Protein AF-A0A7S2HFU8-F1 (afdb_monomer_lite)

Radius of gyration: 15.91 Å; chains: 1; bounding box: 35×36×47 Å

Secondary structure (DSSP, 8-state):
--------EEEPP-TTT--HHHHHHHHHHHHHH--TTSTTEEEEEEEESSSSEEEEEEEE-TTTTT----TT---EEEEEEEEEETTTTEEEEEEE-TTS-EEEEEEEEEEETTEEEEEEEEEESS---TTT-S-HHHHHHHHHHHHHH--S---EEE--

Structure (mmCIF, N/CA/C/O backbone):
data_AF-A0A7S2HFU8-F1
#
_entry.id   AF-A0A7S2HFU8-F1
#
loop_
_atom_site.group_PDB
_atom_site.id
_atom_site.type_symbol
_atom_site.label_atom_id
_atom_site.label_alt_id
_atom_site.label_comp_id
_atom_site.label_asym_id
_atom_site.label_entity_id
_atom_site.label_seq_id
_atom_site.pdbx_PDB_ins_code
_atom_site.Cartn_x
_atom_si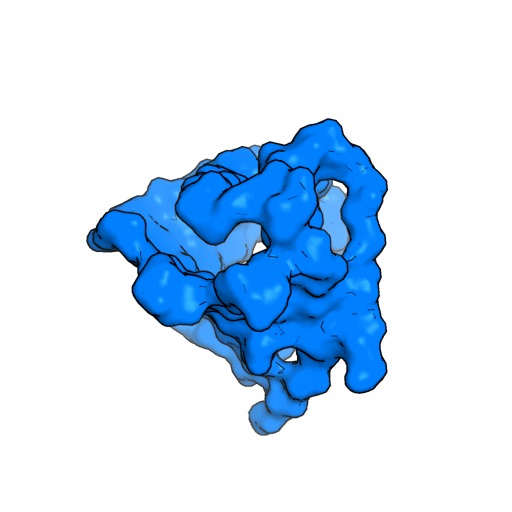te.Cartn_y
_atom_site.Cartn_z
_atom_site.occupancy
_atom_site.B_iso_or_equiv
_atom_site.auth_seq_id
_atom_site.auth_comp_id
_atom_site.auth_asym_id
_atom_site.auth_atom_id
_atom_site.pdbx_PDB_model_num
ATOM 1 N N . SER A 1 1 ? 15.211 -19.996 2.465 1.00 38.84 1 SER A N 1
ATOM 2 C CA . SER A 1 1 ? 14.109 -19.028 2.596 1.00 38.84 1 SER A CA 1
ATOM 3 C C . SER A 1 1 ? 14.460 -18.117 3.744 1.00 38.84 1 SER A C 1
ATOM 5 O O . SER A 1 1 ? 14.375 -18.555 4.884 1.00 38.84 1 SER A O 1
ATOM 7 N N . THR A 1 2 ? 14.974 -16.926 3.469 1.00 36.75 2 THR A N 1
ATOM 8 C CA . THR A 1 2 ? 15.352 -16.005 4.541 1.00 36.75 2 THR A CA 1
ATOM 9 C C . THR A 1 2 ? 14.091 -15.264 4.955 1.00 36.75 2 THR A C 1
ATOM 11 O O . THR A 1 2 ? 13.624 -14.380 4.246 1.00 36.75 2 THR A O 1
ATOM 14 N N . VAL A 1 3 ? 13.471 -15.701 6.051 1.00 37.56 3 VAL A N 1
ATOM 15 C CA . VAL A 1 3 ? 12.440 -14.910 6.723 1.00 37.56 3 VAL A CA 1
ATOM 16 C C . VAL A 1 3 ? 13.196 -13.805 7.443 1.00 37.56 3 VAL A C 1
ATOM 18 O O . VAL A 1 3 ? 13.831 -14.053 8.462 1.00 37.56 3 VAL A O 1
ATOM 21 N N . PHE A 1 4 ? 13.204 -12.610 6.868 1.00 43.62 4 PHE A N 1
ATOM 22 C CA . PHE A 1 4 ? 13.534 -11.421 7.632 1.00 43.62 4 PHE A CA 1
ATOM 23 C C . PHE A 1 4 ? 12.264 -11.040 8.388 1.00 43.62 4 PHE A C 1
ATOM 25 O O . PHE A 1 4 ? 11.339 -10.483 7.807 1.00 43.62 4 PHE A O 1
ATOM 32 N N . GLU A 1 5 ? 12.188 -11.394 9.670 1.00 43.56 5 GLU A N 1
ATOM 33 C CA . GLU A 1 5 ? 11.327 -10.665 10.602 1.00 43.56 5 GLU A CA 1
ATOM 34 C C . GLU A 1 5 ? 11.943 -9.271 10.756 1.00 43.56 5 GLU A C 1
ATOM 36 O O . GLU A 1 5 ? 12.811 -9.033 11.593 1.00 43.56 5 GLU A O 1
ATOM 41 N N . THR A 1 6 ? 11.587 -8.358 9.856 1.00 47.84 6 THR A N 1
ATOM 42 C CA . THR A 1 6 ? 12.021 -6.966 9.927 1.00 47.84 6 THR A CA 1
ATOM 43 C C . THR A 1 6 ? 10.998 -6.152 10.704 1.00 47.84 6 THR A C 1
ATOM 45 O O . THR A 1 6 ? 9.872 -5.981 10.253 1.00 47.84 6 THR A O 1
ATOM 48 N N . GLN A 1 7 ? 11.440 -5.663 11.867 1.00 51.62 7 GLN A N 1
ATOM 49 C CA . GLN A 1 7 ? 11.033 -4.427 12.545 1.00 51.62 7 GLN A CA 1
ATOM 50 C C . GLN A 1 7 ? 9.552 -4.040 12.408 1.00 51.62 7 GLN A C 1
ATOM 52 O O . GLN A 1 7 ? 9.125 -3.448 11.415 1.00 51.62 7 GLN A O 1
ATOM 57 N N . ALA A 1 8 ? 8.788 -4.308 13.469 1.00 62.09 8 ALA A N 1
ATOM 58 C CA . ALA A 1 8 ? 7.419 -3.841 13.619 1.00 62.09 8 ALA A CA 1
ATOM 59 C C . ALA A 1 8 ? 7.393 -2.302 13.618 1.00 62.09 8 ALA A C 1
ATOM 61 O O . ALA A 1 8 ? 7.731 -1.643 14.604 1.00 62.09 8 ALA A O 1
ATOM 62 N N . PHE A 1 9 ? 7.013 -1.708 12.487 1.00 71.69 9 PHE A N 1
ATOM 63 C CA . PHE A 1 9 ? 6.627 -0.302 12.450 1.00 71.69 9 PHE A CA 1
ATOM 64 C C . PHE A 1 9 ? 5.328 -0.162 13.224 1.00 71.69 9 PHE A C 1
ATOM 66 O O . PHE A 1 9 ? 4.345 -0.809 12.867 1.00 71.69 9 PHE A O 1
ATOM 73 N N . VAL A 1 10 ? 5.328 0.678 14.255 1.00 79.12 10 VAL A N 1
ATOM 74 C CA . VAL A 1 10 ? 4.144 0.966 15.066 1.00 79.12 10 VAL A CA 1
ATOM 75 C C . VAL A 1 10 ? 3.966 2.474 15.129 1.00 79.12 10 VAL A C 1
ATOM 77 O O . VAL A 1 10 ? 4.900 3.209 15.464 1.00 79.12 10 VAL A O 1
ATOM 80 N N . THR A 1 11 ? 2.772 2.948 14.782 1.00 79.69 11 THR A N 1
ATOM 81 C CA . THR A 1 11 ? 2.426 4.361 14.960 1.00 79.69 11 THR A CA 1
ATOM 82 C C . THR A 1 11 ? 2.203 4.667 16.439 1.00 79.69 11 THR A C 1
ATOM 84 O O . THR A 1 11 ? 1.722 3.817 17.194 1.00 79.69 11 THR A O 1
ATOM 87 N N . SER A 1 12 ? 2.450 5.912 16.848 1.00 81.62 12 SER A N 1
ATOM 88 C CA . SER A 1 12 ? 1.861 6.443 18.083 1.00 81.62 12 SER A CA 1
ATOM 89 C C . SER A 1 12 ? 0.327 6.287 18.069 1.00 81.62 12 SER A C 1
ATOM 91 O O . SER A 1 12 ? -0.254 6.156 16.983 1.00 81.62 12 SER A O 1
ATOM 93 N N . PRO A 1 13 ? -0.341 6.293 19.241 1.00 87.56 13 PRO A N 1
ATOM 94 C CA . PRO A 1 13 ? -1.799 6.317 19.320 1.00 87.56 13 PRO A CA 1
ATOM 95 C C . PRO A 1 13 ? -2.409 7.420 18.446 1.00 87.56 13 PRO A C 1
ATOM 97 O O . PRO A 1 13 ? -1.928 8.552 18.418 1.00 87.56 13 PRO A O 1
ATOM 100 N N . LEU A 1 14 ? -3.462 7.068 17.717 1.00 84.62 14 LEU A N 1
ATOM 101 C CA . LEU A 1 14 ? -4.133 7.892 16.713 1.00 84.62 14 LEU A CA 1
ATOM 102 C C . LEU A 1 14 ? -5.504 8.384 17.189 1.00 84.62 14 LEU A C 1
ATOM 104 O O . LEU A 1 14 ? -6.190 9.087 16.447 1.00 84.62 14 LEU A O 1
ATOM 108 N N . ASP A 1 15 ? -5.896 8.023 18.412 1.00 87.56 15 ASP A N 1
ATOM 109 C CA . ASP A 1 15 ? -7.212 8.280 19.002 1.00 87.56 15 ASP A CA 1
ATOM 110 C C . ASP A 1 15 ? -7.565 9.777 19.033 1.00 87.56 15 ASP A C 1
ATOM 112 O O . ASP A 1 15 ? -8.715 10.159 18.829 1.00 87.56 15 ASP A O 1
ATOM 116 N N . GLU A 1 16 ? -6.570 10.648 19.224 1.00 85.31 16 GLU A N 1
ATOM 117 C CA . GLU A 1 16 ? -6.755 12.108 19.218 1.00 85.31 16 GLU A CA 1
ATOM 118 C C . GLU A 1 16 ? -6.936 12.698 17.806 1.00 85.31 16 GLU A C 1
ATOM 120 O O . GLU A 1 16 ? -7.362 13.843 17.648 1.00 85.31 16 GLU A O 1
ATOM 125 N N . LEU A 1 17 ? -6.595 11.934 16.765 1.00 82.38 17 LEU A N 1
ATOM 126 C CA . LEU A 1 17 ? -6.548 12.397 15.377 1.00 82.38 17 LEU A CA 1
ATOM 127 C C . LEU A 1 17 ? -7.788 11.962 14.588 1.00 82.38 17 LEU A C 1
ATOM 129 O O . LEU A 1 17 ? -8.306 12.711 13.748 1.00 82.38 17 LEU A O 1
ATOM 133 N N . CYS A 1 18 ? -8.265 10.743 14.838 1.00 84.06 18 CYS A N 1
ATOM 134 C CA . CYS A 1 18 ? -9.417 10.159 14.163 1.00 84.06 18 CYS A CA 1
ATOM 135 C C . CYS A 1 18 ? -10.001 8.979 14.946 1.00 84.06 18 CYS A C 1
ATOM 137 O O . CYS A 1 18 ? -9.353 8.426 15.825 1.00 84.06 18 CYS A O 1
ATOM 139 N N . ASP A 1 19 ? -11.209 8.557 14.571 1.00 89.31 19 ASP A N 1
ATOM 140 C CA . ASP A 1 19 ? -11.749 7.260 14.975 1.00 89.31 19 ASP A CA 1
ATOM 141 C C . ASP A 1 19 ? -11.375 6.158 13.964 1.00 89.31 19 ASP A C 1
ATOM 143 O O . ASP A 1 19 ? -10.902 6.418 12.852 1.00 89.31 19 ASP A O 1
ATOM 147 N N . TYR A 1 20 ? -11.639 4.905 14.336 1.00 88.56 20 TYR A N 1
ATOM 148 C CA . TYR A 1 20 ? -11.375 3.742 13.488 1.00 88.56 20 TYR A CA 1
ATOM 149 C C . TYR A 1 20 ? -12.081 3.794 12.123 1.00 88.56 20 TYR A C 1
ATOM 151 O O . TYR A 1 20 ? -11.515 3.380 11.112 1.00 88.56 20 TYR A O 1
ATOM 159 N N . GLN A 1 21 ? -13.320 4.292 12.069 1.00 89.31 21 GLN A N 1
ATOM 160 C CA . GLN A 1 21 ? -14.101 4.334 10.828 1.00 89.31 21 GLN A CA 1
ATOM 161 C C . GLN A 1 21 ? -13.483 5.310 9.829 1.00 89.31 21 GLN A C 1
ATOM 163 O O . GLN A 1 21 ? -13.350 4.995 8.643 1.00 89.31 21 GLN A O 1
ATOM 168 N N . ARG A 1 22 ? -13.075 6.481 10.319 1.00 85.81 22 ARG A N 1
ATOM 169 C CA . ARG A 1 22 ? -12.369 7.493 9.550 1.00 85.81 22 ARG A CA 1
ATOM 170 C C . ARG A 1 22 ? -10.996 6.988 9.129 1.00 85.81 22 ARG A C 1
ATOM 172 O O . ARG A 1 22 ? -10.704 7.062 7.941 1.00 85.81 22 ARG A O 1
ATOM 179 N N . LEU A 1 23 ? -10.208 6.415 10.042 1.00 84.06 23 LEU A N 1
ATOM 180 C CA . LEU A 1 23 ? -8.900 5.840 9.712 1.00 84.06 23 LEU A CA 1
ATOM 181 C C . LEU A 1 23 ? -9.016 4.821 8.576 1.00 84.06 23 LEU A C 1
ATOM 183 O O . LEU A 1 23 ? -8.291 4.908 7.593 1.00 84.06 23 LEU A O 1
ATOM 187 N N . TRP A 1 24 ? -9.985 3.908 8.656 1.00 85.75 24 TRP A N 1
ATOM 188 C CA . TRP A 1 24 ? -10.188 2.890 7.627 1.00 85.75 24 TRP A CA 1
ATOM 189 C C . TRP A 1 24 ? -10.563 3.472 6.259 1.00 85.75 24 TRP A C 1
ATOM 191 O O . TRP A 1 24 ? -10.103 2.996 5.221 1.00 85.75 24 TRP A O 1
ATOM 201 N N . LYS A 1 25 ? -11.390 4.523 6.244 1.00 84.38 25 LYS A N 1
ATOM 202 C CA . LYS A 1 25 ? -11.740 5.235 5.011 1.00 84.38 25 LYS A CA 1
ATOM 203 C C . LYS A 1 25 ? -10.510 5.899 4.386 1.00 84.38 25 LYS A C 1
ATOM 205 O O . LYS A 1 25 ? -10.311 5.772 3.179 1.00 84.38 25 LYS A O 1
ATOM 210 N N . GLU A 1 26 ? -9.688 6.562 5.197 1.00 80.12 26 GLU A N 1
ATOM 211 C CA . GLU A 1 26 ? -8.453 7.207 4.739 1.00 80.12 26 GLU A CA 1
ATOM 212 C C . GLU A 1 26 ? -7.406 6.179 4.286 1.00 80.12 26 GLU A C 1
ATOM 214 O O . GLU A 1 26 ? -6.749 6.406 3.280 1.00 80.12 26 GLU A O 1
ATOM 219 N N . ILE A 1 27 ? -7.298 5.017 4.945 1.00 80.19 27 ILE A N 1
ATOM 220 C CA . ILE A 1 27 ? -6.466 3.885 4.497 1.00 80.19 27 ILE A CA 1
ATOM 221 C C . ILE A 1 27 ? -6.861 3.474 3.076 1.00 80.19 27 ILE A C 1
ATOM 223 O O . ILE A 1 27 ? -6.029 3.427 2.170 1.00 80.19 27 ILE A O 1
ATOM 227 N N . HIS A 1 28 ? -8.149 3.188 2.878 1.00 79.31 28 HIS A N 1
ATOM 228 C CA . HIS A 1 28 ? -8.668 2.735 1.594 1.00 79.31 28 HIS A CA 1
ATOM 229 C C . HIS A 1 28 ? -8.451 3.781 0.491 1.00 79.31 28 HIS A C 1
ATOM 231 O O . HIS A 1 28 ? -8.098 3.438 -0.637 1.00 79.31 28 HIS A O 1
ATOM 237 N N . GLN A 1 29 ? -8.650 5.062 0.811 1.00 78.94 29 GLN A N 1
ATOM 238 C CA . GLN A 1 29 ? -8.412 6.158 -0.121 1.00 78.94 29 GLN A CA 1
ATOM 239 C C . GLN A 1 29 ? -6.917 6.339 -0.412 1.00 78.94 29 GLN A C 1
ATOM 241 O O . GLN A 1 29 ? -6.538 6.339 -1.579 1.00 78.94 29 GLN A O 1
ATOM 246 N N . GLY A 1 30 ? -6.070 6.411 0.616 1.00 76.25 30 GLY A N 1
ATOM 247 C CA . GLY A 1 30 ? -4.629 6.642 0.511 1.00 76.25 30 GLY A CA 1
ATOM 248 C C . GLY A 1 30 ? -3.929 5.603 -0.360 1.00 76.25 30 GLY A C 1
ATOM 249 O O . GLY A 1 30 ? -3.219 5.973 -1.294 1.00 76.25 30 GLY A O 1
ATOM 250 N N . ILE A 1 31 ? -4.235 4.311 -0.168 1.00 77.06 31 ILE A N 1
ATOM 251 C CA . ILE A 1 31 ? -3.701 3.231 -1.020 1.00 77.06 31 ILE A CA 1
ATOM 252 C C . ILE A 1 31 ? -4.099 3.427 -2.496 1.00 77.06 31 ILE A C 1
ATOM 254 O O . ILE A 1 31 ? -3.375 3.026 -3.402 1.00 77.06 31 ILE A O 1
ATOM 258 N N . ARG A 1 32 ? -5.250 4.043 -2.776 1.00 75.94 32 ARG A N 1
ATOM 259 C CA . ARG A 1 32 ? -5.757 4.212 -4.145 1.00 75.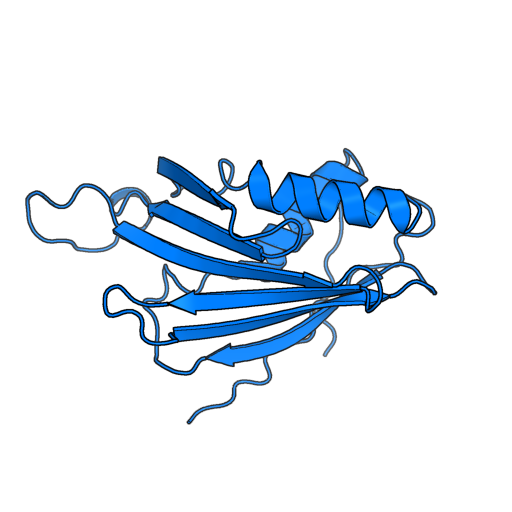94 32 ARG A CA 1
ATOM 260 C C . ARG A 1 32 ? -5.365 5.531 -4.800 1.00 75.94 32 ARG A C 1
ATOM 262 O O . ARG A 1 32 ? -5.417 5.621 -6.022 1.00 75.94 32 ARG A O 1
ATOM 269 N N . THR A 1 33 ? -5.021 6.558 -4.030 1.00 68.38 33 THR A N 1
ATOM 270 C CA . THR A 1 33 ? -4.816 7.912 -4.567 1.00 68.38 33 THR A CA 1
ATOM 271 C C . THR A 1 33 ? -3.393 8.416 -4.436 1.00 68.38 33 THR A C 1
ATOM 273 O O . THR A 1 33 ? -2.975 9.247 -5.238 1.00 68.38 33 THR A O 1
ATOM 276 N N . ASP A 1 34 ? -2.640 7.941 -3.449 1.00 60.19 34 ASP A N 1
ATOM 277 C CA . ASP A 1 34 ? -1.478 8.674 -2.968 1.00 60.19 34 ASP A CA 1
ATOM 278 C C . ASP A 1 34 ? -0.204 7.831 -3.049 1.00 60.19 34 ASP A C 1
ATOM 280 O O . ASP A 1 34 ? 0.445 7.501 -2.070 1.00 60.19 34 ASP A O 1
ATOM 284 N N . PHE A 1 35 ? 0.181 7.491 -4.279 1.00 62.03 35 PHE A N 1
ATOM 285 C CA . PHE A 1 35 ? 1.551 7.063 -4.587 1.00 62.03 35 PHE A CA 1
ATOM 286 C C . PHE A 1 35 ? 2.282 8.060 -5.490 1.00 62.03 35 PHE A C 1
ATOM 288 O O . PHE A 1 35 ? 3.457 7.869 -5.783 1.00 62.03 35 PHE A O 1
ATOM 295 N N . ALA A 1 36 ? 1.630 9.153 -5.901 1.00 50.62 36 ALA A N 1
ATOM 296 C CA . ALA A 1 36 ? 2.232 10.179 -6.754 1.00 50.62 36 ALA A CA 1
ATOM 297 C C . ALA A 1 36 ? 3.405 10.913 -6.074 1.00 50.62 36 ALA A C 1
ATOM 299 O O . ALA A 1 36 ? 4.294 11.430 -6.748 1.00 50.62 36 ALA A O 1
ATOM 300 N N . HIS A 1 37 ? 3.447 10.938 -4.738 1.00 53.16 37 HIS A N 1
ATOM 301 C CA . HIS A 1 37 ? 4.561 11.517 -3.985 1.00 53.16 37 HIS A CA 1
ATOM 302 C C . HIS A 1 37 ? 5.793 10.598 -3.918 1.00 53.16 37 HIS A C 1
ATOM 304 O O . HIS A 1 37 ? 6.878 11.045 -3.530 1.00 53.16 37 HIS A O 1
ATOM 310 N N . LEU A 1 38 ? 5.673 9.330 -4.328 1.00 62.84 38 LEU A N 1
ATOM 311 C CA . LEU A 1 38 ? 6.839 8.511 -4.622 1.00 62.84 38 LEU A CA 1
ATOM 312 C C . LEU A 1 38 ? 7.462 9.056 -5.900 1.00 62.84 38 LEU A C 1
ATOM 314 O O . LEU A 1 38 ? 6.998 8.744 -6.988 1.00 62.84 38 LEU A O 1
ATOM 318 N N . ARG A 1 39 ? 8.526 9.859 -5.766 1.00 62.03 39 ARG A N 1
ATOM 319 C CA . ARG A 1 39 ? 9.197 10.595 -6.862 1.00 62.03 39 ARG A CA 1
ATOM 320 C C . ARG A 1 39 ? 9.486 9.788 -8.135 1.00 62.03 39 ARG A C 1
ATOM 322 O O . ARG A 1 39 ? 9.733 10.385 -9.174 1.00 62.03 39 ARG A O 1
ATOM 329 N N . ALA A 1 40 ? 9.505 8.462 -8.048 1.00 74.50 40 ALA A N 1
ATOM 330 C CA . ALA A 1 40 ? 9.751 7.567 -9.164 1.00 74.50 40 ALA A CA 1
ATOM 331 C C . ALA A 1 40 ? 8.488 6.979 -9.818 1.00 74.50 40 ALA A C 1
ATOM 333 O O . ALA A 1 40 ? 8.625 6.372 -10.870 1.00 74.50 40 ALA A O 1
ATOM 334 N N . VAL A 1 41 ? 7.287 7.095 -9.242 1.00 77.25 41 VAL A N 1
ATOM 335 C CA . VAL A 1 41 ? 6.056 6.554 -9.845 1.00 77.25 41 VAL A CA 1
ATOM 336 C C . VAL A 1 41 ? 5.568 7.515 -10.926 1.00 77.25 41 VAL A C 1
ATOM 338 O O . VAL A 1 41 ? 5.171 8.640 -10.641 1.00 77.25 41 VAL A O 1
ATOM 341 N N . LYS A 1 42 ? 5.591 7.064 -12.180 1.00 81.31 42 LYS A N 1
ATOM 342 C CA . LYS A 1 42 ? 5.177 7.838 -13.355 1.00 81.31 42 LYS A CA 1
ATOM 343 C C . LYS A 1 42 ? 3.685 7.697 -13.642 1.00 81.31 42 LYS A C 1
ATOM 345 O O . LYS A 1 42 ? 3.037 8.655 -14.051 1.00 81.31 42 LYS A O 1
ATOM 350 N N . SER A 1 43 ? 3.148 6.495 -13.457 1.00 83.75 43 SER A N 1
ATOM 351 C CA . SER A 1 43 ? 1.715 6.227 -13.581 1.00 83.75 43 SER A CA 1
ATOM 352 C C . SER A 1 43 ? 1.285 5.074 -12.684 1.00 83.75 43 SER A C 1
ATOM 354 O O . SER A 1 43 ? 2.108 4.291 -12.193 1.00 83.75 43 SER A O 1
ATOM 356 N N . MET A 1 44 ? -0.022 5.005 -12.458 1.00 84.06 44 MET A N 1
ATOM 357 C CA . MET A 1 44 ? -0.658 4.043 -11.580 1.00 84.06 44 MET A CA 1
ATOM 358 C C . MET A 1 44 ? -2.003 3.639 -12.174 1.00 84.06 44 MET A C 1
ATOM 360 O O . MET A 1 44 ? -2.808 4.505 -12.508 1.00 84.06 44 MET A O 1
ATOM 364 N N . ASP A 1 45 ? -2.231 2.335 -12.261 1.00 87.81 45 ASP A N 1
ATOM 365 C CA . ASP A 1 45 ? -3.479 1.736 -12.715 1.00 87.81 45 ASP A CA 1
ATOM 366 C C . ASP A 1 45 ? -4.029 0.842 -11.594 1.00 87.81 45 ASP A C 1
ATOM 368 O O . ASP A 1 45 ? -3.281 0.085 -10.967 1.00 87.81 45 ASP A O 1
ATOM 372 N N . ILE A 1 46 ? -5.335 0.922 -11.335 1.00 87.94 46 ILE A N 1
ATOM 373 C CA . ILE A 1 46 ? -6.025 0.095 -10.336 1.00 87.94 46 ILE A CA 1
ATOM 374 C C . ILE A 1 46 ? -7.070 -0.747 -11.050 1.00 87.94 46 ILE A C 1
ATOM 376 O O . ILE A 1 46 ? -7.846 -0.242 -11.857 1.00 87.94 46 ILE A O 1
ATOM 380 N N . THR A 1 47 ? -7.086 -2.042 -10.756 1.00 91.44 47 THR A N 1
ATOM 381 C CA . THR A 1 47 ? -8.120 -2.970 -11.215 1.00 91.44 47 THR A CA 1
ATOM 382 C C . THR A 1 47 ? -8.830 -3.547 -10.002 1.00 91.44 47 THR A C 1
ATOM 384 O O . THR A 1 47 ? -8.254 -4.352 -9.270 1.00 91.44 47 THR A O 1
ATOM 387 N N . ASP A 1 48 ? -10.072 -3.127 -9.783 1.00 91.31 48 ASP A N 1
ATOM 388 C CA . ASP A 1 48 ? -10.921 -3.682 -8.732 1.00 91.31 48 ASP A CA 1
ATOM 389 C C . ASP A 1 48 ? -11.299 -5.135 -9.061 1.00 91.31 48 ASP A C 1
ATOM 391 O O . ASP A 1 48 ? -11.701 -5.453 -10.181 1.00 91.31 48 ASP A O 1
ATOM 395 N N . ILE A 1 49 ? -11.151 -6.022 -8.077 1.00 92.44 49 ILE A N 1
ATOM 396 C CA . ILE A 1 49 ? -11.520 -7.446 -8.164 1.00 92.44 49 ILE A CA 1
ATOM 397 C C . ILE A 1 49 ? -12.781 -7.693 -7.332 1.00 92.44 49 ILE A C 1
ATOM 399 O O . ILE A 1 49 ? -13.670 -8.437 -7.742 1.00 92.44 49 ILE A O 1
ATOM 403 N N . SER A 1 50 ? -12.873 -7.032 -6.179 1.00 90.94 50 SER A N 1
ATOM 404 C CA . SER A 1 50 ? -14.055 -6.969 -5.325 1.00 90.94 50 SER A CA 1
ATOM 405 C C . SER A 1 50 ? -14.055 -5.656 -4.531 1.00 90.94 50 SER A C 1
ATOM 407 O O . SER A 1 50 ? -13.158 -4.828 -4.680 1.00 90.94 50 SER A O 1
ATOM 409 N N . GLU A 1 51 ? -15.031 -5.473 -3.641 1.00 85.88 51 GLU A N 1
ATOM 410 C CA . GLU A 1 51 ? -15.057 -4.336 -2.705 1.00 85.88 51 GLU A CA 1
ATOM 411 C C . GLU A 1 51 ? -13.841 -4.302 -1.765 1.00 85.88 51 GLU A C 1
ATOM 413 O O . GLU A 1 51 ? -13.472 -3.246 -1.255 1.00 85.88 51 GLU A O 1
ATOM 418 N N . THR A 1 52 ? -13.215 -5.455 -1.529 1.00 86.50 52 THR A N 1
ATOM 419 C CA . THR A 1 52 ? -12.108 -5.615 -0.582 1.00 86.50 52 THR A CA 1
ATOM 420 C C . THR A 1 52 ? -10.807 -6.042 -1.243 1.00 86.50 52 THR A C 1
ATOM 422 O O . THR A 1 52 ? -9.790 -6.109 -0.560 1.00 86.50 52 THR A O 1
ATOM 425 N N . GLN A 1 53 ? -10.806 -6.326 -2.547 1.00 91.19 53 GLN A N 1
ATOM 426 C CA . GLN A 1 53 ? -9.636 -6.809 -3.274 1.00 91.19 53 GLN A CA 1
ATOM 427 C C . GLN A 1 53 ? -9.411 -6.019 -4.554 1.00 91.19 53 GLN A C 1
ATOM 429 O O . GLN A 1 53 ? -10.340 -5.771 -5.323 1.00 91.19 53 GLN A O 1
ATOM 434 N N . PHE A 1 54 ? -8.160 -5.666 -4.820 1.00 90.44 54 PHE A N 1
ATOM 435 C CA . PHE A 1 54 ? -7.787 -4.959 -6.040 1.00 90.44 54 PHE A CA 1
ATOM 436 C C . PHE A 1 54 ? -6.323 -5.202 -6.396 1.00 90.44 54 PHE A C 1
ATOM 438 O O . PHE A 1 54 ? -5.481 -5.479 -5.542 1.00 90.44 54 PHE A O 1
ATOM 445 N N . LEU A 1 55 ? -6.019 -5.084 -7.683 1.00 89.81 55 LEU A N 1
ATOM 446 C CA . LEU A 1 55 ? -4.665 -5.092 -8.210 1.00 89.81 55 LEU A CA 1
ATOM 447 C C . LEU A 1 55 ? -4.212 -3.654 -8.449 1.00 89.81 55 LEU A C 1
ATOM 449 O O . LEU A 1 55 ? -4.857 -2.905 -9.179 1.00 89.81 55 LEU A O 1
ATOM 453 N N . LEU A 1 56 ? -3.070 -3.300 -7.875 1.00 87.06 56 LEU A N 1
ATOM 454 C CA . LEU A 1 56 ? -2.377 -2.047 -8.113 1.00 87.06 56 LEU A CA 1
ATOM 455 C C . LEU A 1 56 ? -1.185 -2.292 -9.041 1.00 87.06 56 LEU A C 1
ATOM 457 O O . LEU A 1 56 ? -0.279 -3.061 -8.710 1.00 87.06 56 LEU A O 1
ATOM 461 N N . ILE A 1 57 ? -1.157 -1.610 -10.183 1.00 87.38 57 ILE A N 1
ATOM 462 C CA . ILE A 1 57 ? -0.029 -1.616 -11.115 1.00 87.38 57 ILE A CA 1
ATOM 463 C C . ILE A 1 57 ? 0.625 -0.241 -11.077 1.00 87.38 57 ILE A C 1
ATOM 465 O O . ILE A 1 57 ? 0.016 0.763 -11.434 1.00 87.38 57 ILE A O 1
ATOM 469 N N . ARG A 1 58 ? 1.886 -0.192 -10.658 1.00 84.81 58 ARG A N 1
ATOM 470 C CA . ARG A 1 58 ? 2.699 1.029 -10.625 1.00 84.81 58 ARG A CA 1
ATOM 471 C C . ARG A 1 58 ? 3.739 0.959 -11.727 1.00 84.81 58 ARG A C 1
ATOM 473 O O . ARG A 1 58 ? 4.383 -0.076 -11.883 1.00 84.81 58 ARG A O 1
ATOM 480 N N . LYS A 1 59 ? 3.931 2.047 -12.466 1.00 86.12 59 LYS A N 1
ATOM 481 C CA . LYS A 1 59 ? 4.997 2.161 -13.468 1.00 86.12 59 LYS A CA 1
ATOM 482 C C . LYS A 1 59 ? 6.004 3.190 -12.995 1.00 86.12 59 LYS A C 1
ATOM 484 O O . LYS A 1 59 ? 5.648 4.348 -12.779 1.00 86.12 59 LYS A O 1
ATOM 489 N N . TYR A 1 60 ? 7.244 2.759 -12.813 1.00 84.69 60 TYR A N 1
ATOM 490 C CA . TYR A 1 60 ? 8.314 3.593 -12.290 1.00 84.69 60 TYR A CA 1
ATOM 491 C C . TYR A 1 60 ? 9.213 4.132 -13.394 1.00 84.69 60 TYR A C 1
ATOM 493 O O . TYR A 1 60 ? 9.476 3.432 -14.369 1.00 84.69 60 TYR A O 1
ATOM 501 N N . ASP A 1 61 ? 9.731 5.341 -13.204 1.00 85.69 61 ASP A N 1
ATOM 502 C CA . ASP A 1 61 ? 10.785 5.916 -14.029 1.00 85.69 61 ASP A CA 1
ATOM 503 C C . ASP A 1 61 ? 12.157 5.334 -13.616 1.00 85.69 61 ASP A C 1
ATOM 505 O O . ASP A 1 61 ? 12.655 5.628 -12.518 1.00 85.69 61 ASP A O 1
ATOM 509 N N . PRO A 1 62 ? 12.796 4.514 -14.474 1.00 84.44 62 PRO A N 1
ATOM 510 C CA . PRO A 1 62 ? 14.098 3.927 -14.174 1.00 84.44 62 PRO A CA 1
ATOM 511 C C . PRO A 1 62 ? 15.207 4.977 -14.014 1.00 84.44 62 PRO A C 1
ATOM 513 O O . PRO A 1 62 ? 16.162 4.726 -13.276 1.00 84.44 62 PRO A O 1
ATOM 516 N N . ALA A 1 63 ? 15.093 6.156 -14.642 1.00 85.00 63 ALA A N 1
ATOM 517 C CA . ALA A 1 63 ? 16.093 7.218 -14.545 1.00 85.00 63 ALA A CA 1
ATOM 518 C C . ALA A 1 63 ? 16.108 7.851 -13.148 1.00 85.00 63 ALA A C 1
ATOM 520 O O . ALA A 1 63 ? 17.179 8.077 -12.580 1.00 85.00 63 ALA A O 1
ATOM 521 N N . VAL A 1 64 ? 14.929 8.068 -12.553 1.00 82.81 64 VAL A N 1
ATOM 522 C CA . VAL A 1 64 ? 14.805 8.572 -11.174 1.00 82.81 64 VAL A CA 1
ATOM 523 C C . VAL A 1 64 ? 15.340 7.548 -10.172 1.00 82.81 64 VAL A C 1
ATOM 525 O O . VAL A 1 64 ? 16.026 7.914 -9.215 1.00 82.81 64 VAL A O 1
ATOM 528 N N . LEU A 1 65 ? 15.073 6.262 -10.415 1.00 77.25 65 LEU A N 1
ATOM 529 C CA . LEU A 1 65 ? 15.555 5.157 -9.583 1.00 77.25 65 LEU A CA 1
ATOM 530 C C . LEU A 1 65 ? 17.029 4.800 -9.820 1.00 77.25 65 LEU A C 1
ATOM 532 O O . LE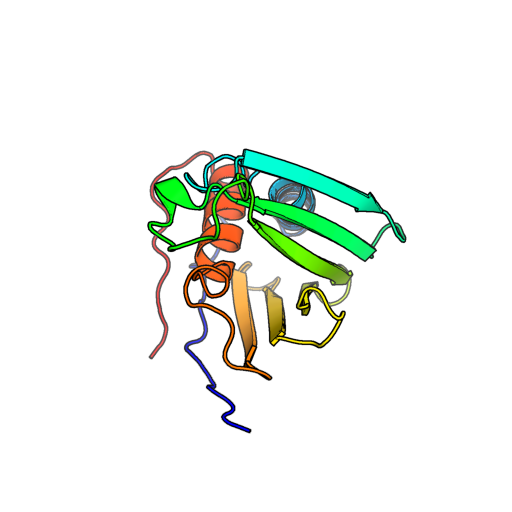U A 1 65 ? 17.578 3.987 -9.079 1.00 77.25 65 LEU A O 1
ATOM 536 N N . LYS A 1 66 ? 17.675 5.405 -10.827 1.00 82.06 66 LYS A N 1
ATOM 537 C CA . LYS A 1 66 ? 19.060 5.123 -11.239 1.00 82.06 66 LYS A CA 1
ATOM 538 C C . LYS A 1 66 ? 19.294 3.640 -11.556 1.00 82.06 66 LYS A C 1
ATOM 540 O O . LYS A 1 66 ? 20.355 3.094 -11.255 1.00 82.06 66 LYS A O 1
ATOM 545 N N . ILE A 1 67 ? 18.301 2.988 -12.160 1.00 78.81 67 ILE A N 1
ATOM 546 C CA . ILE A 1 67 ? 18.380 1.578 -12.552 1.00 78.81 67 ILE A CA 1
ATOM 547 C C . ILE A 1 67 ? 18.870 1.504 -13.998 1.00 78.81 67 ILE A C 1
ATOM 549 O O . ILE A 1 67 ? 18.244 2.101 -14.877 1.00 78.81 67 ILE A O 1
ATOM 553 N N . PRO A 1 68 ? 19.948 0.758 -14.283 1.00 82.12 68 PRO A N 1
ATOM 554 C CA . PRO A 1 68 ? 20.336 0.489 -15.656 1.00 82.12 68 PRO A CA 1
ATOM 555 C C . PRO A 1 68 ? 19.275 -0.396 -16.318 1.00 82.12 68 PRO A C 1
ATOM 557 O O . PRO A 1 68 ? 18.980 -1.493 -15.845 1.00 82.12 68 PRO A O 1
ATOM 560 N N . VAL A 1 69 ? 18.709 0.079 -17.425 1.00 85.12 69 VAL A N 1
ATOM 561 C CA . VAL A 1 69 ? 1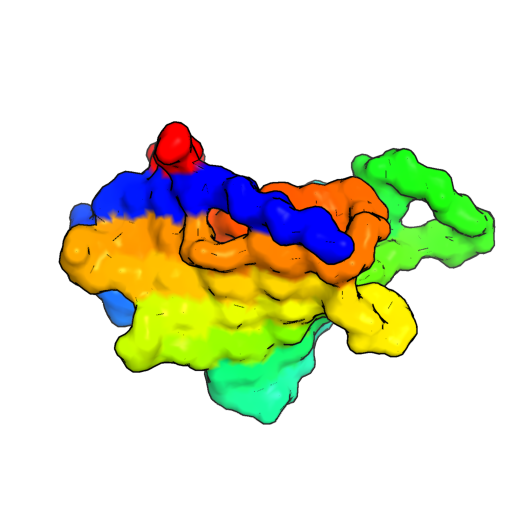7.718 -0.652 -18.223 1.00 85.12 69 VAL A CA 1
ATOM 562 C C . VAL A 1 69 ? 18.142 -0.684 -19.696 1.00 85.12 69 VAL A C 1
ATOM 564 O O . VAL A 1 69 ? 18.877 0.206 -20.135 1.00 85.12 69 VAL A O 1
ATOM 567 N N . PRO A 1 70 ? 17.716 -1.692 -20.478 1.00 87.12 70 PRO A N 1
ATOM 568 C CA . PRO A 1 70 ? 17.987 -1.737 -21.912 1.00 87.12 70 PRO A CA 1
ATOM 569 C C . PRO A 1 70 ? 17.467 -0.492 -22.656 1.00 87.12 70 PRO A C 1
ATOM 571 O O . PRO A 1 70 ? 16.450 0.081 -22.251 1.00 87.12 70 PRO A O 1
ATOM 574 N N . PRO A 1 71 ? 18.102 -0.095 -23.779 1.00 86.12 71 PRO A N 1
ATOM 575 C CA . PRO A 1 71 ? 17.589 0.974 -24.630 1.00 86.12 71 PRO A CA 1
ATOM 576 C C . PRO A 1 71 ? 16.134 0.712 -25.039 1.00 86.12 71 PRO A C 1
ATOM 578 O O . PRO A 1 71 ? 15.797 -0.382 -25.486 1.00 86.12 71 PRO A O 1
ATOM 581 N N . GLY A 1 72 ? 15.273 1.718 -24.882 1.00 85.44 72 GLY A N 1
ATOM 582 C CA . GLY A 1 72 ? 13.841 1.621 -25.186 1.00 85.44 72 GLY A CA 1
ATOM 583 C C . GLY A 1 72 ? 12.945 1.275 -23.991 1.00 85.44 72 GLY A C 1
ATOM 584 O O . GLY A 1 72 ? 11.733 1.448 -24.093 1.00 85.44 72 GLY A O 1
ATOM 585 N N . VAL A 1 73 ? 13.504 0.870 -22.844 1.00 86.50 73 VAL A N 1
ATOM 586 C CA . VAL A 1 73 ? 12.736 0.732 -21.597 1.00 86.50 73 VAL A CA 1
ATOM 587 C C . VAL A 1 73 ? 12.624 2.095 -20.922 1.00 86.50 73 VAL A C 1
ATOM 589 O O . VAL A 1 73 ? 13.608 2.648 -20.439 1.00 86.50 73 VAL A O 1
ATOM 592 N N . THR A 1 74 ? 11.412 2.641 -20.888 1.00 86.12 74 THR A N 1
ATOM 593 C CA . THR A 1 74 ? 11.119 3.950 -20.280 1.00 86.12 74 THR A CA 1
ATOM 594 C C . THR A 1 74 ? 10.374 3.840 -18.955 1.00 86.12 74 THR A C 1
ATOM 596 O O . THR A 1 74 ? 10.237 4.837 -18.250 1.00 86.12 74 THR A O 1
ATOM 599 N N . GLU A 1 75 ? 9.883 2.644 -18.622 1.00 87.38 75 GLU A N 1
ATOM 600 C CA . GLU A 1 75 ? 9.056 2.379 -17.451 1.00 87.38 75 GLU A CA 1
ATOM 601 C C . GLU A 1 75 ? 9.318 0.971 -16.917 1.00 87.38 75 GLU A C 1
ATOM 603 O O . GLU A 1 75 ? 9.490 0.024 -17.686 1.00 87.38 75 GLU A O 1
ATOM 608 N N . LEU A 1 76 ? 9.310 0.829 -15.593 1.00 83.69 76 LEU A N 1
ATOM 609 C CA 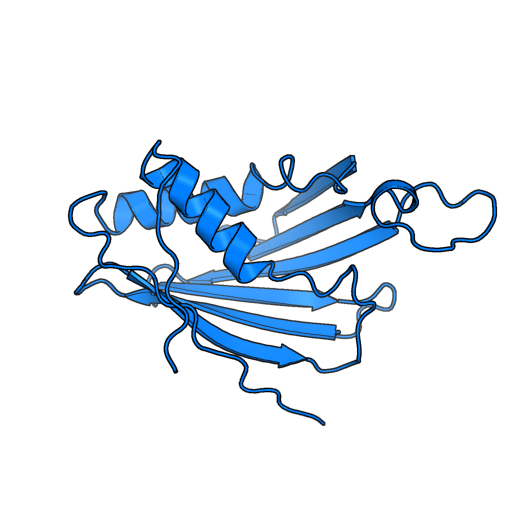. LEU A 1 76 ? 9.413 -0.454 -14.909 1.00 83.69 76 LEU A CA 1
ATOM 610 C C . LEU A 1 76 ? 8.107 -0.748 -14.161 1.00 83.69 76 LEU A C 1
ATOM 612 O O . LEU A 1 76 ? 7.765 0.002 -13.244 1.00 83.69 76 LEU A O 1
ATOM 616 N N . PRO A 1 77 ? 7.359 -1.805 -14.516 1.00 85.50 77 PRO A N 1
ATOM 617 C CA . PRO A 1 77 ? 6.136 -2.149 -13.808 1.00 85.50 77 PRO A CA 1
ATOM 618 C C . PRO A 1 77 ? 6.429 -2.812 -12.451 1.00 85.50 77 PRO A C 1
ATOM 620 O O . PRO A 1 77 ? 7.424 -3.522 -12.268 1.00 85.50 77 PRO A O 1
ATOM 623 N N . SER A 1 78 ? 5.517 -2.603 -11.507 1.00 82.62 78 SER A N 1
ATOM 624 C CA . SER A 1 78 ? 5.374 -3.356 -10.261 1.00 82.62 78 SER A CA 1
ATOM 625 C C . SER A 1 78 ? 3.899 -3.650 -10.031 1.00 82.62 78 SER A C 1
ATOM 627 O O . SER A 1 78 ? 3.051 -2.786 -10.270 1.00 82.62 78 SER A O 1
ATOM 629 N N . ARG A 1 79 ? 3.597 -4.862 -9.570 1.00 86.44 79 ARG A N 1
ATOM 630 C CA . ARG A 1 79 ? 2.235 -5.336 -9.333 1.00 86.44 79 ARG A CA 1
ATOM 631 C C . ARG A 1 79 ? 2.078 -5.711 -7.867 1.00 86.44 79 ARG A C 1
ATOM 633 O O . ARG A 1 79 ? 2.807 -6.573 -7.381 1.00 86.44 79 ARG A O 1
ATOM 640 N N . SER A 1 80 ? 1.101 -5.102 -7.208 1.00 86.88 80 SER A N 1
ATOM 641 C CA . SER A 1 80 ? 0.714 -5.431 -5.838 1.00 86.88 80 SER A CA 1
ATOM 642 C C . SER A 1 80 ? -0.757 -5.807 -5.794 1.00 86.88 80 SER A C 1
ATOM 644 O O . SER A 1 80 ? -1.617 -5.020 -6.185 1.00 86.88 80 SER A O 1
ATOM 646 N N . PHE A 1 81 ? -1.051 -7.007 -5.316 1.00 89.88 81 PHE A N 1
ATOM 647 C CA . PHE A 1 81 ? -2.402 -7.434 -4.994 1.00 89.88 81 PHE A CA 1
ATOM 648 C C . PHE A 1 81 ? -2.726 -7.025 -3.559 1.00 89.88 81 PHE A C 1
ATOM 650 O O . PHE A 1 81 ? -1.976 -7.352 -2.641 1.00 89.88 81 PHE A O 1
ATOM 657 N N . PHE A 1 82 ? -3.842 -6.329 -3.373 1.00 89.38 82 PHE A N 1
ATOM 658 C CA . PHE A 1 82 ? -4.323 -5.901 -2.068 1.00 89.38 82 PHE A CA 1
ATOM 659 C C . PHE A 1 82 ? -5.578 -6.666 -1.672 1.00 89.38 82 PHE A C 1
ATOM 661 O O . PHE A 1 82 ? -6.468 -6.880 -2.496 1.00 89.38 82 PHE A O 1
ATOM 668 N N . GLN A 1 83 ? -5.667 -7.004 -0.388 1.00 92.62 83 GLN A N 1
ATOM 669 C CA . GLN A 1 83 ? -6.888 -7.466 0.259 1.00 92.62 83 GLN A CA 1
ATOM 670 C C . GLN A 1 83 ? -7.086 -6.730 1.588 1.00 92.62 83 GLN A C 1
ATOM 672 O O . GLN A 1 83 ? -6.183 -6.680 2.419 1.00 92.62 83 GLN A O 1
ATOM 677 N N . LEU A 1 84 ? -8.277 -6.172 1.791 1.00 90.25 84 LEU A N 1
ATOM 678 C CA . LEU A 1 84 ? -8.642 -5.371 2.956 1.00 90.25 84 LEU A CA 1
ATOM 679 C C . LEU A 1 84 ? -9.705 -6.091 3.791 1.00 90.25 84 LEU A C 1
ATOM 681 O O . LEU A 1 84 ? -10.779 -6.412 3.291 1.00 90.25 84 LEU A O 1
ATOM 685 N N . ASP A 1 85 ? -9.435 -6.303 5.074 1.00 92.00 85 ASP A N 1
ATOM 686 C CA . ASP A 1 85 ? -10.362 -6.913 6.029 1.00 92.00 85 ASP A CA 1
ATOM 687 C C . ASP A 1 85 ? -10.641 -5.917 7.161 1.00 92.00 85 ASP A C 1
ATOM 689 O O . ASP A 1 85 ? -9.873 -5.788 8.113 1.00 92.00 85 ASP A O 1
ATOM 693 N N . LYS A 1 86 ? -11.744 -5.171 7.039 1.00 88.50 86 LYS A N 1
ATOM 694 C CA . LYS A 1 86 ? -12.147 -4.157 8.026 1.00 88.50 86 LYS A CA 1
ATOM 695 C C . LYS A 1 86 ? -12.561 -4.766 9.361 1.00 88.50 86 LYS A C 1
ATOM 697 O O . LYS A 1 86 ? -12.410 -4.133 10.400 1.00 88.50 86 LYS A O 1
ATOM 702 N N . ASP A 1 87 ? -13.097 -5.977 9.357 1.00 89.81 87 ASP A N 1
ATOM 703 C CA . ASP A 1 87 ? -13.570 -6.590 10.595 1.00 89.81 87 ASP A CA 1
ATOM 704 C C . ASP A 1 87 ? -12.383 -7.003 11.467 1.00 89.81 87 ASP A C 1
ATOM 706 O O . ASP A 1 87 ? -12.404 -6.787 12.683 1.00 89.81 87 ASP A O 1
ATOM 710 N N . LYS A 1 88 ? -11.306 -7.487 10.835 1.00 89.69 88 LYS A N 1
ATOM 711 C CA . LYS A 1 88 ? -10.023 -7.770 11.497 1.00 89.69 88 LYS A CA 1
ATOM 712 C C . LYS A 1 88 ? -9.105 -6.557 11.626 1.00 89.69 88 LYS A C 1
ATOM 714 O O . LYS A 1 88 ? -8.157 -6.597 12.404 1.00 89.69 88 LYS A O 1
ATOM 719 N N . GLY A 1 89 ? -9.372 -5.493 10.873 1.00 89.94 89 GLY A N 1
ATOM 720 C CA . GLY A 1 89 ? -8.473 -4.356 10.742 1.00 89.94 89 GLY A CA 1
ATOM 721 C C . GLY A 1 89 ? -7.158 -4.733 10.069 1.00 89.94 89 GLY A C 1
ATOM 722 O O . GLY A 1 89 ? -6.115 -4.275 10.508 1.00 89.94 89 GLY A O 1
ATOM 723 N N . GLU A 1 90 ? -7.176 -5.583 9.045 1.00 90.62 90 GLU A N 1
ATOM 724 C CA . GLU A 1 90 ? -5.968 -6.074 8.375 1.00 90.62 90 GLU A CA 1
ATOM 725 C C . GLU A 1 90 ? -5.913 -5.652 6.902 1.00 90.62 90 GLU A C 1
ATOM 727 O O . GLU A 1 90 ? -6.910 -5.664 6.181 1.00 90.62 90 GLU A O 1
ATOM 732 N N . ILE A 1 91 ? -4.717 -5.283 6.454 1.00 88.75 91 ILE A N 1
ATOM 733 C CA . ILE A 1 91 ? -4.378 -4.940 5.074 1.00 88.75 91 ILE A CA 1
ATOM 734 C C . ILE A 1 91 ? -3.313 -5.936 4.639 1.00 88.75 91 ILE A C 1
ATOM 736 O O . ILE A 1 91 ? -2.208 -5.955 5.183 1.00 88.75 91 ILE A O 1
ATOM 740 N N . TYR A 1 92 ? -3.645 -6.752 3.654 1.00 89.25 92 TYR A N 1
ATOM 741 C CA . TYR A 1 92 ? -2.732 -7.694 3.031 1.00 89.25 92 TYR A CA 1
ATOM 742 C C . TYR A 1 92 ? -2.239 -7.122 1.701 1.00 89.25 92 TYR A C 1
ATOM 744 O O . TYR A 1 92 ? -3.054 -6.730 0.866 1.00 89.25 92 TYR A O 1
ATOM 752 N N . GLU A 1 93 ? -0.923 -7.089 1.501 1.00 87.12 93 GLU A N 1
ATOM 753 C CA . GLU A 1 93 ? -0.288 -6.745 0.226 1.00 87.12 93 GLU A CA 1
ATOM 754 C C . GLU A 1 93 ? 0.605 -7.902 -0.227 1.00 87.12 93 GLU A C 1
ATOM 756 O O . GLU A 1 93 ? 1.500 -8.335 0.497 1.00 87.12 93 GLU A O 1
ATOM 761 N N . GLU A 1 94 ? 0.401 -8.369 -1.454 1.00 88.88 94 GLU A N 1
ATOM 762 C CA . GLU A 1 94 ? 1.265 -9.342 -2.111 1.00 88.88 94 GLU A CA 1
ATOM 763 C C . GLU A 1 94 ? 1.866 -8.733 -3.371 1.00 88.88 94 GLU A C 1
ATOM 765 O O . GLU A 1 94 ? 1.163 -8.403 -4.327 1.00 88.88 94 GLU A O 1
ATOM 770 N N . GLN A 1 95 ? 3.185 -8.606 -3.380 1.00 85.44 95 GLN A N 1
ATOM 771 C CA . GLN A 1 95 ? 3.934 -8.088 -4.508 1.00 85.44 95 GLN A CA 1
ATOM 772 C C . GLN A 1 95 ? 4.410 -9.240 -5.389 1.00 85.44 95 GLN A C 1
ATOM 774 O O . GLN A 1 95 ? 4.985 -10.222 -4.906 1.00 85.44 95 GLN A O 1
ATOM 779 N N . ARG A 1 96 ? 4.170 -9.114 -6.695 1.00 84.25 96 ARG A N 1
ATOM 780 C CA . ARG A 1 96 ? 4.512 -10.136 -7.687 1.00 84.25 96 ARG A CA 1
ATOM 781 C C . ARG A 1 96 ? 5.461 -9.601 -8.747 1.00 84.25 96 ARG A C 1
ATOM 783 O O . ARG A 1 96 ? 5.349 -8.448 -9.168 1.00 84.25 96 ARG A O 1
ATOM 790 N N . ASP A 1 97 ? 6.328 -10.484 -9.228 1.00 79.69 97 ASP A N 1
ATOM 791 C CA . ASP A 1 97 ? 7.174 -10.217 -10.384 1.00 79.69 97 ASP A CA 1
ATOM 792 C C . ASP A 1 97 ? 6.383 -10.245 -11.705 1.00 79.69 97 ASP A C 1
ATOM 794 O O . ASP A 1 97 ? 5.174 -10.505 -11.765 1.00 79.69 97 ASP A O 1
ATOM 798 N N . ASP A 1 98 ? 7.086 -9.987 -12.807 1.00 75.81 98 ASP A N 1
ATOM 799 C CA . ASP A 1 98 ? 6.485 -9.959 -14.141 1.00 75.81 98 ASP A CA 1
ATOM 800 C C . ASP A 1 98 ? 5.980 -11.336 -14.600 1.00 75.81 98 ASP A C 1
ATOM 802 O O . ASP A 1 98 ? 5.049 -11.400 -15.408 1.00 75.81 98 ASP A O 1
ATOM 806 N N . ALA A 1 99 ? 6.530 -12.418 -14.035 1.00 80.31 99 ALA A N 1
ATOM 807 C CA . ALA A 1 99 ? 6.107 -13.801 -14.246 1.00 80.31 99 ALA A CA 1
ATOM 808 C C . ALA A 1 99 ? 4.968 -14.237 -13.298 1.00 80.31 99 ALA A C 1
ATOM 810 O O . ALA A 1 99 ? 4.514 -15.379 -13.366 1.00 80.31 99 ALA A O 1
ATOM 811 N N . GLY A 1 100 ? 4.492 -13.346 -12.421 1.00 78.50 100 GLY A N 1
ATOM 812 C CA . GLY A 1 100 ? 3.427 -13.613 -11.457 1.00 78.50 100 GLY A CA 1
ATOM 813 C C . GLY A 1 100 ? 3.873 -14.384 -10.212 1.00 78.50 100 GLY A C 1
ATOM 814 O O . GLY A 1 100 ? 3.017 -14.818 -9.440 1.00 78.50 100 GLY A O 1
ATOM 815 N N . ARG A 1 101 ? 5.179 -14.563 -9.996 1.00 82.69 101 ARG A N 1
ATOM 816 C CA . ARG A 1 101 ? 5.728 -15.190 -8.788 1.00 82.69 101 ARG A CA 1
ATOM 817 C C . ARG A 1 101 ? 5.713 -14.188 -7.642 1.00 82.69 101 ARG A C 1
ATOM 819 O O . ARG A 1 101 ? 5.986 -13.009 -7.845 1.00 82.69 101 ARG A O 1
ATOM 826 N N . ILE A 1 102 ? 5.415 -14.672 -6.441 1.00 82.56 102 ILE A N 1
ATOM 827 C CA . ILE A 1 102 ? 5.399 -13.838 -5.240 1.00 82.56 102 ILE A CA 1
ATOM 828 C C . ILE A 1 102 ? 6.836 -13.462 -4.882 1.00 82.56 102 ILE A C 1
ATOM 830 O O . ILE A 1 102 ? 7.666 -14.336 -4.630 1.00 82.56 102 ILE A O 1
ATOM 834 N N . GLU A 1 103 ? 7.109 -12.164 -4.862 1.00 81.31 103 GLU A N 1
ATOM 835 C CA . GLU A 1 103 ? 8.381 -11.593 -4.423 1.00 81.31 103 GLU A CA 1
ATOM 836 C C . GLU A 1 103 ? 8.315 -11.255 -2.932 1.00 81.31 103 GLU A C 1
ATOM 838 O O . GLU A 1 103 ? 9.239 -11.570 -2.184 1.00 81.31 103 GLU A O 1
ATOM 843 N N . GLU A 1 104 ? 7.199 -10.677 -2.483 1.00 81.00 104 GLU A N 1
ATOM 844 C CA . GLU A 1 104 ? 7.043 -10.202 -1.112 1.00 81.00 104 GLU A CA 1
ATOM 845 C C . GLU A 1 104 ? 5.582 -10.233 -0.650 1.00 81.00 104 GLU A C 1
ATOM 847 O O . GLU A 1 104 ? 4.664 -9.991 -1.430 1.00 81.00 104 GLU A O 1
ATOM 852 N N . VAL A 1 105 ? 5.372 -10.510 0.635 1.00 84.50 105 VAL A N 1
ATOM 853 C CA . VAL A 1 105 ? 4.067 -10.462 1.303 1.00 84.50 105 VAL A CA 1
ATOM 854 C C . VAL A 1 105 ? 4.161 -9.559 2.524 1.00 84.50 105 VAL A C 1
ATOM 856 O O . VAL A 1 105 ? 5.108 -9.686 3.302 1.00 84.50 105 VAL A O 1
ATOM 859 N N . ARG A 1 106 ? 3.169 -8.689 2.722 1.00 82.94 106 ARG A N 1
ATOM 860 C CA . ARG A 1 106 ? 3.082 -7.768 3.860 1.00 82.94 106 ARG A CA 1
ATOM 861 C C . ARG A 1 106 ? 1.694 -7.810 4.488 1.00 82.94 106 ARG A C 1
ATOM 863 O O . ARG A 1 106 ? 0.693 -7.923 3.783 1.00 82.94 106 ARG A O 1
ATOM 870 N N . VAL A 1 107 ? 1.645 -7.688 5.812 1.00 86.06 107 VAL A N 1
ATOM 871 C CA . VAL A 1 107 ? 0.397 -7.571 6.575 1.00 86.06 107 VAL A CA 1
ATOM 872 C C . VAL A 1 107 ? 0.497 -6.383 7.518 1.00 86.06 107 VAL A C 1
ATOM 874 O O . VAL A 1 107 ? 1.350 -6.365 8.406 1.00 86.06 107 VAL A O 1
ATOM 877 N N . ILE A 1 108 ? -0.382 -5.403 7.332 1.00 85.75 108 ILE A N 1
ATOM 878 C CA . ILE A 1 108 ? -0.530 -4.249 8.221 1.00 85.75 108 ILE A CA 1
ATOM 879 C C . ILE A 1 108 ? -1.812 -4.444 9.027 1.00 85.75 108 ILE A C 1
ATOM 881 O O . ILE A 1 108 ? -2.851 -4.781 8.463 1.00 85.75 108 ILE A O 1
ATOM 885 N N . ARG A 1 109 ? -1.753 -4.225 10.338 1.00 88.00 109 ARG A N 1
ATOM 886 C CA . ARG A 1 109 ? -2.897 -4.298 11.246 1.00 88.00 109 ARG A CA 1
ATOM 887 C C . ARG A 1 109 ? -3.241 -2.917 11.792 1.00 88.00 109 ARG A C 1
ATOM 889 O O . ARG A 1 109 ? -2.356 -2.126 12.092 1.00 88.00 109 ARG A O 1
ATOM 896 N N . THR A 1 110 ? -4.526 -2.642 11.961 1.00 88.00 110 THR A N 1
ATOM 897 C CA . THR A 1 110 ? -5.079 -1.469 12.632 1.00 88.00 110 THR A CA 1
ATOM 898 C C . THR A 1 110 ? -5.779 -1.923 13.907 1.00 88.00 110 THR A C 1
ATOM 900 O O . THR A 1 110 ? -6.833 -2.559 13.856 1.00 88.00 110 THR A O 1
ATOM 903 N N . LEU A 1 111 ? -5.193 -1.604 15.057 1.00 88.69 111 LEU A N 1
ATOM 904 C CA . LEU A 1 111 ? -5.784 -1.862 16.368 1.00 88.69 111 LEU A CA 1
ATOM 905 C C . LEU A 1 111 ? -6.769 -0.754 16.732 1.00 88.69 111 LEU A C 1
ATOM 907 O O . LEU A 1 111 ? -6.619 0.368 16.263 1.00 88.69 111 LEU A O 1
ATOM 911 N N . LYS A 1 112 ? -7.780 -1.075 17.548 1.00 89.50 112 LYS A N 1
ATOM 912 C CA . LYS A 1 112 ? -8.838 -0.136 17.968 1.00 89.50 112 LYS A CA 1
ATOM 913 C C . LYS A 1 112 ? -8.608 0.484 19.350 1.00 89.50 112 LYS A C 1
ATOM 915 O O . LYS A 1 112 ? -9.284 1.456 19.654 1.00 89.50 112 LYS A O 1
ATOM 920 N N . ASP A 1 113 ? -7.725 -0.091 20.169 1.00 88.56 113 ASP A N 1
ATOM 921 C CA . ASP A 1 113 ? -7.473 0.349 21.547 1.00 88.56 113 ASP A CA 1
ATOM 922 C C . ASP A 1 113 ? -6.025 0.016 21.994 1.00 88.56 113 ASP A C 1
ATOM 924 O O . ASP A 1 113 ? -5.713 -1.159 22.228 1.00 88.56 113 ASP A O 1
ATOM 928 N N . PRO A 1 114 ? -5.115 1.009 22.063 1.00 88.81 114 PRO A N 1
ATOM 929 C CA . PRO A 1 114 ? -5.274 2.337 21.462 1.00 88.81 114 PRO A CA 1
ATOM 930 C C . PRO A 1 114 ? -5.375 2.230 19.932 1.00 88.81 114 PRO A C 1
ATOM 932 O O . PRO A 1 114 ? -4.878 1.265 19.336 1.00 88.81 114 PRO A O 1
ATOM 935 N N . LEU A 1 115 ? -6.004 3.208 19.277 1.00 88.50 115 LEU A N 1
ATOM 936 C CA . LEU A 1 115 ? -6.073 3.250 17.819 1.00 88.50 115 LEU A CA 1
ATOM 937 C C . LEU A 1 115 ? -4.657 3.390 17.247 1.00 88.50 115 LEU A C 1
ATOM 939 O O . LEU A 1 115 ? -4.020 4.421 17.424 1.00 88.50 115 LEU A O 1
ATOM 943 N N . ARG A 1 116 ? -4.135 2.376 16.553 1.00 87.62 116 ARG A N 1
ATOM 944 C CA . ARG A 1 116 ? -2.786 2.439 15.955 1.00 87.62 116 ARG A CA 1
ATOM 945 C C . ARG A 1 116 ? -2.626 1.505 14.768 1.00 87.62 116 ARG A C 1
ATOM 947 O O . ARG A 1 116 ? -3.397 0.558 14.620 1.00 87.62 116 ARG A O 1
ATOM 954 N N . MET A 1 117 ? -1.619 1.760 13.938 1.00 85.44 117 MET A N 1
ATOM 955 C CA . MET A 1 117 ? -1.247 0.895 12.818 1.00 85.44 117 MET A CA 1
ATOM 956 C C . MET A 1 117 ? 0.085 0.193 13.082 1.00 85.44 117 MET A C 1
ATOM 958 O O . MET A 1 117 ? 1.019 0.803 13.602 1.00 85.44 117 MET A O 1
ATOM 962 N N . GLU A 1 118 ? 0.166 -1.079 12.698 1.00 84.56 118 GLU A N 1
ATOM 963 C CA . GLU A 1 118 ? 1.311 -1.956 12.934 1.00 84.56 118 GLU A CA 1
ATOM 964 C C . GLU A 1 118 ? 1.665 -2.755 11.675 1.00 84.56 118 GLU A C 1
ATOM 966 O O . GLU A 1 118 ? 0.789 -3.372 11.070 1.00 84.56 118 GLU A O 1
ATOM 971 N N . LEU A 1 119 ? 2.943 -2.817 11.299 1.00 80.50 119 LEU A N 1
ATOM 972 C CA . LEU A 1 119 ? 3.434 -3.849 10.380 1.00 80.50 119 LEU A CA 1
ATOM 973 C C . LEU A 1 119 ? 3.648 -5.142 11.168 1.00 80.50 119 LEU A C 1
ATOM 975 O O . LEU A 1 119 ? 4.589 -5.229 11.952 1.00 80.50 119 LEU A O 1
ATOM 979 N N . VAL A 1 120 ? 2.786 -6.137 10.963 1.00 76.56 120 VAL A N 1
ATOM 980 C CA . VAL A 1 120 ? 2.798 -7.374 11.766 1.00 76.56 120 VAL A CA 1
ATOM 981 C C . VAL A 1 120 ? 3.461 -8.552 11.061 1.00 76.56 120 VAL A C 1
ATOM 983 O O . VAL A 1 120 ? 3.860 -9.509 11.716 1.00 76.56 120 VAL A O 1
ATOM 986 N N . ALA A 1 121 ? 3.587 -8.504 9.734 1.00 71.56 121 ALA A N 1
ATOM 987 C CA . ALA A 1 121 ? 4.340 -9.501 8.986 1.00 71.56 121 ALA A CA 1
ATOM 988 C C . ALA A 1 121 ? 4.924 -8.908 7.704 1.00 71.56 121 ALA A C 1
ATOM 990 O O . ALA A 1 121 ? 4.243 -8.192 6.967 1.00 71.56 121 ALA A O 1
ATOM 991 N N . GLN A 1 122 ? 6.166 -9.284 7.412 1.00 74.94 122 GLN A N 1
ATOM 992 C CA . GLN A 1 122 ? 6.826 -9.061 6.135 1.00 74.94 122 GLN A CA 1
ATOM 993 C C . GLN A 1 122 ? 7.574 -10.341 5.770 1.00 74.94 122 GLN A C 1
ATOM 995 O O . GLN A 1 122 ? 8.325 -10.889 6.573 1.00 74.94 122 GLN A O 1
ATOM 1000 N N . ARG A 1 123 ? 7.349 -10.857 4.564 1.00 73.06 123 ARG A N 1
ATOM 1001 C CA . ARG A 1 123 ? 8.044 -12.042 4.065 1.00 73.06 123 ARG A CA 1
ATOM 1002 C C . ARG A 1 123 ? 8.542 -11.779 2.660 1.00 73.06 123 ARG A C 1
ATOM 1004 O O . ARG A 1 123 ? 7.746 -11.720 1.730 1.00 73.06 123 ARG A O 1
ATOM 1011 N N . VAL A 1 124 ? 9.858 -11.711 2.513 1.00 71.50 124 VAL A N 1
ATOM 1012 C CA . VAL A 1 124 ? 10.529 -11.668 1.212 1.00 71.50 124 VAL A CA 1
ATOM 1013 C C . VAL A 1 124 ? 10.775 -13.108 0.752 1.00 71.50 124 VAL A C 1
ATOM 1015 O O . VAL A 1 124 ? 11.380 -13.910 1.464 1.00 71.50 124 VAL A O 1
ATOM 1018 N N . ILE A 1 125 ? 10.220 -13.478 -0.400 1.00 71.69 125 ILE A N 1
ATOM 1019 C CA . ILE A 1 125 ? 10.230 -14.851 -0.931 1.00 71.69 125 ILE A CA 1
ATOM 1020 C C . ILE A 1 125 ? 11.320 -15.025 -1.991 1.00 71.69 125 ILE A C 1
ATOM 1022 O O . ILE A 1 125 ? 12.001 -16.051 -2.007 1.00 71.69 125 ILE A O 1
ATOM 1026 N N . ALA A 1 126 ? 11.511 -14.019 -2.836 1.00 69.31 126 ALA A N 1
ATOM 1027 C CA . ALA A 1 126 ? 12.609 -13.913 -3.789 1.00 69.31 126 ALA A CA 1
ATOM 1028 C C . ALA A 1 126 ? 13.264 -12.550 -3.586 1.00 69.31 126 ALA A C 1
ATOM 1030 O O . ALA A 1 126 ? 12.534 -11.629 -3.257 1.00 69.31 126 ALA A O 1
ATOM 1031 N N . ASP A 1 127 ? 14.586 -12.434 -3.759 1.00 64.19 127 ASP A N 1
ATOM 1032 C CA . ASP A 1 127 ? 15.330 -11.173 -3.602 1.00 64.19 127 ASP A CA 1
ATOM 1033 C C . ASP A 1 127 ? 14.862 -10.181 -4.683 1.00 64.19 127 ASP A C 1
ATOM 1035 O O . ASP A 1 127 ? 15.305 -10.274 -5.837 1.00 64.19 127 ASP A O 1
ATOM 1039 N N . PRO A 1 128 ? 13.907 -9.280 -4.383 1.00 65.88 128 PRO A N 1
ATOM 1040 C CA . PRO A 1 128 ? 13.377 -8.390 -5.388 1.00 65.88 128 PRO A CA 1
ATOM 1041 C C . PRO A 1 128 ? 14.429 -7.299 -5.612 1.00 65.88 128 PRO A C 1
ATOM 1043 O O . PRO A 1 128 ? 15.230 -6.988 -4.722 1.00 65.88 128 PRO A O 1
ATOM 1046 N N . PRO A 1 129 ? 14.454 -6.667 -6.790 1.00 65.50 129 PRO A N 1
ATOM 1047 C CA . PRO A 1 129 ? 15.306 -5.510 -7.002 1.00 65.50 129 PRO A CA 1
ATOM 1048 C C . PRO A 1 129 ? 15.098 -4.469 -5.890 1.00 65.50 129 PRO A C 1
ATOM 1050 O O . PRO A 1 129 ? 13.961 -4.150 -5.559 1.00 65.50 129 PRO A O 1
ATOM 1053 N N . ALA A 1 130 ? 16.169 -3.879 -5.352 1.00 64.25 130 ALA A N 1
ATOM 1054 C CA . ALA A 1 130 ? 16.083 -2.946 -4.216 1.00 64.25 130 ALA A CA 1
ATOM 1055 C C . ALA A 1 130 ? 15.101 -1.770 -4.430 1.00 64.25 130 ALA A C 1
ATOM 1057 O O . ALA A 1 130 ? 14.553 -1.227 -3.479 1.00 64.25 130 ALA A O 1
ATOM 1058 N N . TRP A 1 131 ? 14.838 -1.394 -5.685 1.00 63.22 131 TRP A N 1
ATOM 1059 C CA . TRP A 1 131 ? 13.864 -0.364 -6.049 1.00 63.22 131 TRP A CA 1
ATOM 1060 C C . TRP A 1 131 ? 12.395 -0.806 -5.931 1.00 63.22 131 TRP A C 1
ATOM 1062 O O . TRP A 1 131 ? 11.511 0.036 -5.787 1.00 63.22 131 TRP A O 1
ATOM 1072 N N . ARG A 1 132 ? 12.137 -2.118 -5.997 1.00 62.88 132 ARG A N 1
ATOM 1073 C CA . ARG A 1 132 ? 10.854 -2.768 -5.692 1.00 62.88 132 ARG A CA 1
ATOM 1074 C C . ARG A 1 132 ? 10.679 -2.969 -4.182 1.00 62.88 132 ARG A C 1
ATOM 1076 O O . ARG A 1 132 ? 9.543 -2.969 -3.716 1.00 62.88 132 ARG A O 1
ATOM 1083 N N . CYS A 1 133 ? 11.789 -3.060 -3.445 1.00 50.06 133 CYS A N 1
ATOM 1084 C CA . CYS A 1 133 ? 11.876 -3.165 -1.985 1.00 50.06 133 CYS A CA 1
ATOM 1085 C C . CYS A 1 133 ? 12.049 -1.794 -1.319 1.00 50.06 133 CYS A C 1
ATOM 1087 O O . CYS A 1 133 ? 13.000 -1.558 -0.574 1.00 50.06 133 CYS A O 1
ATOM 1089 N N . GLY A 1 134 ? 11.164 -0.841 -1.603 1.00 50.59 134 GLY A N 1
ATOM 1090 C CA . GLY A 1 134 ? 11.111 0.365 -0.775 1.00 50.59 134 GLY A CA 1
ATOM 1091 C C . GLY A 1 134 ? 10.538 0.037 0.609 1.00 50.59 134 GLY A C 1
ATOM 1092 O O . GLY A 1 134 ? 9.831 -0.965 0.742 1.00 50.59 134 GLY A O 1
ATOM 1093 N N . PRO A 1 135 ? 10.722 0.899 1.629 1.00 50.94 135 PRO A N 1
ATOM 1094 C CA . PRO A 1 135 ? 9.922 0.859 2.850 1.00 50.94 135 PRO A CA 1
ATOM 1095 C C . PRO A 1 135 ? 8.498 1.332 2.512 1.00 50.94 135 PRO A C 1
ATOM 1097 O O . PRO A 1 135 ? 8.022 2.360 2.982 1.00 50.94 135 PRO A O 1
ATOM 1100 N N . LEU A 1 136 ? 7.827 0.597 1.622 1.00 51.91 136 LEU A N 1
ATOM 1101 C CA . LEU A 1 136 ? 6.496 0.874 1.106 1.00 51.91 136 LEU A CA 1
ATOM 1102 C C . LEU A 1 136 ? 5.482 0.881 2.236 1.00 51.91 136 LEU A C 1
ATOM 1104 O O . LEU A 1 136 ? 4.524 1.623 2.145 1.00 51.91 136 LEU A O 1
ATOM 1108 N N . VAL A 1 137 ? 5.720 0.141 3.319 1.00 52.78 137 VAL A N 1
ATOM 1109 C CA . VAL A 1 137 ? 4.902 0.204 4.534 1.00 52.78 137 VAL A CA 1
ATOM 1110 C C . VAL A 1 137 ? 5.060 1.542 5.235 1.00 52.78 137 VAL A C 1
ATOM 1112 O O . VAL A 1 137 ? 4.055 2.154 5.558 1.00 52.78 137 VAL A O 1
ATOM 1115 N N . LYS A 1 138 ? 6.291 2.044 5.397 1.00 57.56 138 LYS A N 1
ATOM 1116 C CA . LYS A 1 138 ? 6.518 3.399 5.907 1.00 57.56 138 LYS A CA 1
ATOM 1117 C C . LYS A 1 138 ? 5.852 4.427 5.003 1.00 57.56 138 LYS A C 1
ATOM 1119 O O . LYS A 1 138 ? 5.160 5.279 5.509 1.00 57.56 138 LYS A O 1
ATOM 1124 N N . ILE A 1 139 ? 5.989 4.306 3.686 1.00 58.94 139 ILE A N 1
ATOM 1125 C CA . ILE A 1 139 ? 5.356 5.219 2.723 1.00 58.94 139 ILE A CA 1
ATOM 1126 C C . ILE A 1 139 ? 3.829 5.116 2.770 1.00 58.94 139 ILE A C 1
ATOM 1128 O O . ILE A 1 139 ? 3.153 6.131 2.709 1.00 58.94 139 ILE A O 1
ATOM 1132 N N . THR A 1 140 ? 3.282 3.906 2.866 1.00 62.94 140 THR A N 1
ATOM 1133 C CA . THR A 1 140 ? 1.838 3.655 2.903 1.00 62.94 140 THR A CA 1
ATOM 1134 C C . THR A 1 140 ? 1.275 4.196 4.207 1.00 62.94 140 THR A C 1
ATOM 1136 O O . THR A 1 140 ? 0.317 4.953 4.177 1.00 62.94 140 THR A O 1
ATOM 1139 N N . ILE A 1 141 ? 1.917 3.903 5.340 1.00 66.44 141 ILE A N 1
ATOM 1140 C CA . ILE A 1 141 ? 1.569 4.480 6.637 1.00 66.44 141 ILE A CA 1
ATOM 1141 C C . ILE A 1 141 ? 1.746 6.003 6.596 1.00 66.44 141 ILE A C 1
ATOM 1143 O O . ILE A 1 141 ? 0.797 6.690 6.917 1.00 66.44 141 ILE A O 1
ATOM 1147 N N . ASP A 1 142 ? 2.874 6.549 6.139 1.00 68.69 142 ASP A N 1
ATOM 1148 C CA . ASP A 1 142 ? 3.148 7.994 6.037 1.00 68.69 142 ASP A CA 1
ATOM 1149 C C . ASP A 1 142 ? 2.108 8.711 5.168 1.00 68.69 142 ASP A C 1
ATOM 1151 O O . ASP A 1 142 ? 1.615 9.774 5.531 1.00 68.69 142 ASP A O 1
ATOM 1155 N N . SER A 1 143 ? 1.759 8.139 4.019 1.00 65.38 143 SER A N 1
ATOM 1156 C CA . SER A 1 143 ? 0.730 8.652 3.115 1.00 65.38 143 SER A CA 1
ATOM 1157 C C . SER A 1 143 ? -0.638 8.670 3.792 1.00 65.38 143 SER A C 1
ATOM 1159 O O . SER A 1 143 ? -1.286 9.714 3.874 1.00 65.38 143 SER A O 1
ATOM 1161 N N . ILE A 1 144 ? -1.045 7.538 4.368 1.00 68.31 144 ILE A N 1
ATOM 1162 C CA . ILE A 1 144 ? -2.302 7.409 5.111 1.00 68.31 144 ILE A CA 1
ATOM 1163 C C . ILE A 1 144 ? -2.320 8.397 6.280 1.00 68.31 144 ILE A C 1
ATOM 1165 O O . ILE A 1 144 ? -3.301 9.101 6.497 1.00 68.31 144 ILE A O 1
ATOM 1169 N N . MET A 1 145 ? -1.208 8.522 6.991 1.00 70.81 145 MET A N 1
ATOM 1170 C CA . MET A 1 145 ? -1.035 9.431 8.110 1.00 70.81 145 MET A CA 1
ATOM 1171 C C . MET A 1 145 ? -1.130 10.901 7.697 1.00 70.81 145 MET A C 1
ATOM 1173 O O . MET A 1 145 ? -1.777 11.684 8.401 1.00 70.81 145 MET A O 1
ATOM 1177 N N . LYS A 1 146 ? -0.572 11.288 6.544 1.00 69.81 146 LYS A N 1
ATOM 1178 C CA . LYS A 1 146 ? -0.746 12.632 5.968 1.00 69.81 146 LYS A CA 1
ATOM 1179 C C . LYS A 1 146 ? -2.214 12.926 5.668 1.00 69.81 146 LYS A C 1
ATOM 1181 O O . LYS A 1 146 ? -2.693 14.014 5.987 1.00 69.81 146 LYS A O 1
ATOM 1186 N N . HIS A 1 147 ? -2.943 11.954 5.122 1.00 66.75 147 HIS 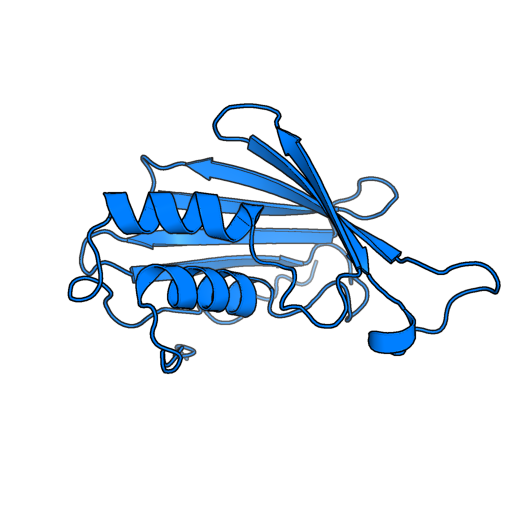A N 1
ATOM 1187 C CA . HIS A 1 147 ? -4.380 12.071 4.864 1.00 66.75 147 HIS A CA 1
ATOM 1188 C C . HIS A 1 147 ? -5.204 12.204 6.153 1.00 66.75 147 HIS A C 1
ATOM 1190 O O . HIS A 1 147 ? -6.053 13.092 6.272 1.00 66.75 147 HIS A O 1
ATOM 1196 N N . VAL A 1 148 ? -4.909 11.371 7.150 1.00 66.44 148 VAL A N 1
ATOM 1197 C CA . VAL A 1 148 ? -5.632 11.325 8.426 1.00 66.44 148 VAL A CA 1
ATOM 1198 C C . VAL A 1 148 ? -5.432 12.609 9.232 1.00 66.44 148 VAL A C 1
ATOM 1200 O O . VAL A 1 148 ? -6.397 13.158 9.772 1.00 66.44 148 VAL A O 1
ATOM 1203 N N . THR A 1 149 ? -4.200 13.113 9.294 1.00 64.38 149 THR A N 1
ATOM 1204 C CA . THR A 1 149 ? -3.840 14.200 10.217 1.00 64.38 149 THR A CA 1
ATOM 1205 C C . THR A 1 149 ? -3.790 15.580 9.595 1.00 64.38 149 THR A C 1
ATOM 1207 O O . THR A 1 149 ? -3.881 16.563 10.331 1.00 64.38 149 THR A O 1
ATOM 1210 N N . LYS A 1 150 ? -3.631 15.684 8.267 1.00 63.09 150 LYS A N 1
ATOM 1211 C CA . LYS A 1 150 ? -3.269 16.937 7.580 1.00 63.09 150 LYS A CA 1
ATOM 1212 C C . LYS A 1 150 ? -2.017 17.616 8.170 1.00 63.09 150 LYS A C 1
ATOM 1214 O O . LYS A 1 150 ? -1.821 18.810 7.954 1.00 63.09 150 LYS A O 1
ATOM 1219 N N . ARG A 1 151 ? -1.204 16.888 8.945 1.00 48.00 151 ARG A N 1
ATOM 1220 C CA . ARG A 1 151 ? 0.043 17.350 9.563 1.00 48.00 151 ARG A CA 1
ATOM 1221 C C . ARG A 1 151 ? 1.213 16.654 8.876 1.00 48.00 151 ARG A C 1
ATOM 1223 O O . ARG A 1 151 ? 1.121 15.477 8.541 1.00 48.00 151 ARG A O 1
ATOM 1230 N N . GLU A 1 152 ? 2.302 17.385 8.668 1.00 50.50 152 GLU A N 1
ATOM 1231 C CA . GLU A 1 152 ? 3.530 16.838 8.072 1.00 50.50 152 GLU A CA 1
ATOM 1232 C C . GLU A 1 152 ? 4.411 16.098 9.101 1.00 50.50 152 GLU A C 1
ATOM 1234 O O . GLU A 1 152 ? 5.312 15.359 8.711 1.00 50.50 152 GLU A O 1
ATOM 1239 N N . ASP A 1 153 ? 4.094 16.215 10.398 1.00 49.12 153 ASP A N 1
ATOM 1240 C CA . ASP A 1 153 ? 4.979 15.849 11.511 1.00 49.12 153 ASP A CA 1
ATOM 1241 C C . ASP A 1 153 ? 4.476 14.629 12.311 1.00 49.12 153 ASP A C 1
ATOM 1243 O O . ASP A 1 153 ? 4.172 14.740 13.500 1.00 49.12 153 ASP A O 1
ATOM 1247 N N . ILE A 1 154 ? 4.348 13.454 11.683 1.00 53.31 154 ILE A N 1
ATOM 1248 C CA . ILE A 1 154 ? 4.120 12.208 12.440 1.00 53.31 154 ILE A CA 1
ATOM 1249 C C . ILE A 1 154 ? 5.429 11.455 12.608 1.00 53.31 154 ILE A C 1
ATOM 1251 O O . ILE A 1 154 ? 6.039 11.001 11.641 1.00 53.31 154 ILE A O 1
ATOM 1255 N N . GLU A 1 155 ? 5.833 11.282 13.863 1.00 55.34 155 GLU A N 1
ATOM 1256 C CA . GLU A 1 155 ? 6.952 10.422 14.217 1.00 55.34 155 GLU A CA 1
ATOM 1257 C C . GLU A 1 155 ? 6.539 8.952 14.098 1.00 55.34 155 GLU A C 1
ATOM 1259 O O . GLU A 1 155 ? 5.722 8.438 14.864 1.00 55.34 155 GLU A O 1
ATOM 1264 N N . LEU A 1 156 ? 7.121 8.256 13.122 1.00 54.31 156 LEU A N 1
ATOM 1265 C CA . LEU A 1 156 ? 7.109 6.800 13.091 1.00 54.31 156 LEU A CA 1
ATOM 1266 C C . LEU A 1 156 ? 8.245 6.273 13.956 1.00 54.31 156 LEU A C 1
ATOM 1268 O O . LEU A 1 156 ? 9.420 6.493 13.654 1.00 54.31 156 LEU A O 1
ATOM 1272 N N . SER A 1 157 ? 7.888 5.544 15.008 1.00 51.78 157 SER A N 1
ATOM 1273 C CA . SER A 1 157 ? 8.861 4.830 15.823 1.00 51.78 157 SER A CA 1
ATOM 1274 C C . SER A 1 157 ? 9.110 3.439 15.245 1.00 51.78 157 SER A C 1
ATOM 1276 O O . SER A 1 157 ? 8.178 2.722 14.874 1.00 51.78 157 SER A O 1
ATOM 1278 N N . VAL A 1 158 ? 10.381 3.056 15.165 1.00 45.84 158 VAL A N 1
ATOM 1279 C CA . VAL A 1 158 ? 10.768 1.656 14.985 1.00 45.84 158 VAL A CA 1
ATOM 1280 C C . VAL A 1 158 ? 10.876 1.074 16.386 1.00 45.84 158 VAL A C 1
ATOM 1282 O O . VAL A 1 158 ? 11.695 1.552 17.173 1.00 45.84 158 VAL A O 1
ATOM 1285 N N . GLN A 1 159 ? 10.030 0.101 16.722 1.00 43.44 159 GLN A N 1
ATOM 1286 C CA . GLN A 1 159 ? 10.174 -0.593 17.999 1.00 43.44 159 GLN A CA 1
ATOM 1287 C C . GLN A 1 159 ? 11.341 -1.595 17.896 1.00 43.44 159 GLN A C 1
ATOM 1289 O O . GLN A 1 159 ? 11.489 -2.222 16.841 1.00 43.44 159 GLN A O 1
ATOM 1294 N N . PRO A 1 160 ? 12.207 -1.675 18.926 1.00 36.72 160 PRO A N 1
ATOM 1295 C CA . PRO A 1 160 ? 13.364 -2.568 18.947 1.00 36.72 160 PRO A CA 1
ATOM 1296 C C . PRO A 1 160 ? 12.984 -4.050 18.963 1.00 36.72 160 PRO A C 1
ATOM 1298 O O . PRO A 1 160 ? 11.914 -4.389 19.519 1.00 36.72 160 PRO A O 1
#

pLDDT: mean 75.74, std 14.58, range [36.72, 92.62]

Organism: NCBI:txid327968

Sequence (160 aa):
STVFETQAFVTSPLDELCDYQRLWKEIHQGIRTDFAHLRAVKSMDITDISETQFLLIRKYDPAVLKIPVPPGVTELPSRSFFQLDKDKGEIYEEQRDDAGRIEEVRVIRTLKDPLRMELVAQRVIADPPAWRCGPLVKITIDSIMKHVTKREDIELSVQP

Foldseek 3Di:
DDFPPDFKWKFDQCQVQDALVLLLVLLVVLVVPPPVVVVFFPDWDWADPDPFKIKIKTWGQCVVVVHDDDPPDGTDIKIWIWGADSVQQKIWIFTADPVRHTQKIWIWHADRVSGMIIGPGIGGPHDDPVVNVDVVVCVSCQSSVCSRHVDNDTDTDGDD